Protein AF-A0A345UNA2-F1 (afdb_monomer_lite)

Radius of gyration: 25.2 Å; chains: 1; bounding box: 49×60×51 Å

Secondary structure (DSSP, 8-state):
--HHHHHTS-TTSSTTS--TT--SS----GGGHHHHHHHHHH---PPPHHHHHHHHHHTT----HHHHHHHHHHHHHHHHHHGGGGGS--TT----S-SS----PPPPS---PPPPHHHHHTT-SSEETTEE--PPP--

Organism: NCBI:txid1457365

Foldseek 3Di:
DVVVVVVVPDPDPPPPDDDPPPPDDDPDDDPCVVVVVVVVVPDPVQQDLVNLVVVCVVVVHDDDPVRSVVVSVVVSVVVVVVVVVVVDDCPPPDDDPDPDDDDDDDDDPDDDDDDDQCVVCVPQPDADPRGRDDPDDDD

InterPro domains:
  IPR003837 Glu-tRNAGln amidotransferase C subunit [MF_00122] (46-139)
  IPR003837 Glu-tRNAGln amidotransferase C subunit [PF02686] (63-134)
  IPR003837 Glu-tRNAGln amidotransferase C subunit [PTHR15004] (46-137)
  IPR003837 Glu-tRNAGln amidotransferase C subunit [TIGR00135] (47-139)
  IPR036113 Glu-tRNAGln amidotransferase superfamily, subunit C [SSF141000] (46-137)

Sequence (139 aa):
MIWDKIMRLGSEKWYLKMNPFIFVSFNLHRPFRLLFHLFNLLFSMSVTKEDVLYVAGLARLRLSNEETTQLAADMNQILSYMELLNQVDTTDVEPLEHVMGHEPELRADVALPPLPHEEALRNAPDADADHFRVPKVIE

pLDDT: mean 76.48, std 23.99, range [31.69, 97.5]

Structure (mmCIF, N/CA/C/O backbone):
data_AF-A0A345UNA2-F1
#
_entry.id   AF-A0A345UNA2-F1
#
loop_
_atom_site.group_PDB
_atom_site.id
_atom_site.type_symbol
_atom_site.label_atom_id
_atom_site.label_alt_id
_atom_site.label_comp_id
_atom_site.label_asym_id
_atom_site.label_entity_id
_atom_site.label_seq_id
_atom_site.pdbx_PDB_ins_code
_atom_site.Cartn_x
_atom_site.Cartn_y
_atom_site.Cartn_z
_atom_site.occupancy
_atom_site.B_iso_or_equiv
_atom_site.auth_seq_id
_atom_site.auth_comp_id
_atom_site.auth_asym_id
_atom_site.auth_atom_id
_atom_site.pdbx_PDB_model_num
ATOM 1 N N . MET A 1 1 ? -7.584 -46.744 -0.239 1.00 54.28 1 MET A N 1
ATOM 2 C CA . MET A 1 1 ? -6.760 -47.862 0.284 1.00 54.28 1 MET A CA 1
ATOM 3 C C . MET A 1 1 ? -5.444 -47.426 0.953 1.00 54.28 1 MET A C 1
ATOM 5 O O . MET A 1 1 ? -5.026 -48.102 1.879 1.00 54.28 1 MET A O 1
ATOM 9 N N . ILE A 1 2 ? -4.807 -46.304 0.573 1.00 42.34 2 ILE A N 1
ATOM 10 C CA . ILE A 1 2 ? -3.662 -45.723 1.326 1.00 42.34 2 ILE A CA 1
ATOM 11 C C . ILE A 1 2 ? -4.141 -44.763 2.433 1.00 42.34 2 ILE A C 1
ATOM 13 O O . ILE A 1 2 ? -3.621 -44.783 3.545 1.00 42.34 2 ILE A O 1
ATOM 17 N N . TRP A 1 3 ? -5.200 -43.998 2.155 1.00 35.09 3 TRP A N 1
ATOM 18 C CA . TRP A 1 3 ? -5.754 -42.977 3.051 1.00 35.09 3 TRP A CA 1
ATOM 19 C C . TRP A 1 3 ? -6.319 -43.513 4.377 1.00 35.09 3 TRP A C 1
ATOM 21 O O . TRP A 1 3 ? -6.034 -42.947 5.430 1.00 35.09 3 TRP A O 1
ATOM 31 N N . ASP A 1 4 ? -6.993 -44.667 4.371 1.00 45.19 4 ASP A N 1
ATOM 32 C CA . ASP A 1 4 ? -7.491 -45.302 5.607 1.00 45.19 4 ASP A CA 1
ATOM 33 C C . ASP A 1 4 ? -6.372 -45.744 6.559 1.00 45.19 4 ASP A C 1
ATOM 35 O O . ASP A 1 4 ? -6.575 -45.862 7.769 1.00 45.19 4 ASP A O 1
ATOM 39 N N . LYS A 1 5 ? -5.170 -45.987 6.024 1.00 43.69 5 LYS A N 1
ATOM 40 C CA . LYS A 1 5 ? -4.012 -46.425 6.808 1.00 43.69 5 LYS A CA 1
ATOM 41 C C . LYS A 1 5 ? -3.352 -45.256 7.546 1.00 43.69 5 LYS A C 1
ATOM 43 O O . LYS A 1 5 ? -2.788 -45.464 8.615 1.00 43.69 5 LYS A O 1
ATOM 48 N N . ILE A 1 6 ? -3.472 -44.043 6.999 1.00 50.72 6 ILE A N 1
ATOM 49 C CA . ILE A 1 6 ? -2.946 -42.798 7.577 1.00 50.72 6 ILE A CA 1
ATOM 50 C C . ILE A 1 6 ? -3.852 -42.324 8.722 1.00 50.72 6 ILE A C 1
ATOM 52 O O . ILE A 1 6 ? -3.357 -41.973 9.789 1.00 50.72 6 ILE A O 1
ATOM 56 N N . MET A 1 7 ? -5.174 -42.426 8.559 1.00 47.94 7 MET A N 1
ATOM 57 C CA . MET A 1 7 ? -6.146 -42.002 9.580 1.00 47.94 7 MET A CA 1
ATOM 58 C C . MET A 1 7 ? -6.147 -42.869 10.851 1.00 47.94 7 MET A C 1
ATOM 60 O O . MET A 1 7 ? -6.602 -42.421 11.900 1.00 47.94 7 MET A O 1
ATOM 64 N N . ARG A 1 8 ? -5.620 -44.100 10.793 1.00 45.62 8 ARG A N 1
ATOM 65 C CA . ARG A 1 8 ? -5.503 -44.988 11.966 1.00 45.62 8 ARG A CA 1
ATOM 66 C C . ARG A 1 8 ? -4.291 -44.697 12.858 1.00 45.62 8 ARG A C 1
ATOM 68 O O . ARG A 1 8 ? -4.213 -45.255 13.950 1.00 45.62 8 ARG A O 1
ATOM 75 N N . LEU A 1 9 ? -3.356 -43.845 12.434 1.00 41.34 9 LEU A N 1
ATOM 76 C CA . LEU A 1 9 ? -2.142 -43.541 13.193 1.00 41.34 9 LEU A CA 1
ATOM 77 C C . LEU A 1 9 ? -2.243 -42.175 13.892 1.00 41.34 9 LEU A C 1
ATOM 79 O O . LEU A 1 9 ? -1.678 -41.185 13.446 1.00 41.34 9 LEU A O 1
ATOM 83 N N . GLY A 1 10 ? -2.916 -42.169 15.047 1.00 38.75 10 GLY A N 1
ATOM 84 C CA . GLY A 1 10 ? -2.580 -41.296 16.181 1.00 38.75 10 GLY A CA 1
ATOM 85 C C . GLY A 1 10 ? -3.078 -39.848 16.127 1.00 38.75 10 GLY A C 1
ATOM 86 O O . GLY A 1 10 ? -2.304 -38.921 15.896 1.00 38.75 10 GLY A O 1
ATOM 87 N N . SER A 1 11 ? -4.346 -39.645 16.485 1.00 42.62 11 SER A N 1
ATOM 88 C CA . SER A 1 11 ? -5.038 -38.353 16.579 1.00 42.62 11 SER A CA 1
ATOM 89 C C . SER A 1 11 ? -4.733 -37.516 17.832 1.00 42.62 11 SER A C 1
ATOM 91 O O . SER A 1 11 ? -5.483 -36.597 18.120 1.00 42.62 11 SER A O 1
ATOM 93 N N . GLU A 1 12 ? -3.692 -37.791 18.621 1.00 40.47 12 GLU A N 1
ATOM 94 C CA . GLU A 1 12 ? -3.621 -37.196 19.975 1.00 40.47 12 GLU A CA 1
ATOM 95 C C . GLU A 1 12 ? -2.463 -36.220 20.215 1.00 40.47 12 GLU A C 1
ATOM 97 O O . GLU A 1 12 ? -2.494 -35.475 21.188 1.00 40.47 12 GLU A O 1
ATOM 102 N N . LYS A 1 13 ? -1.462 -36.137 19.328 1.00 37.31 13 LYS A N 1
ATOM 103 C CA . LYS A 1 13 ? -0.274 -35.287 19.577 1.00 37.31 13 LYS A CA 1
ATOM 104 C C . LYS A 1 13 ? -0.198 -33.981 18.783 1.00 37.31 13 LYS A C 1
ATOM 106 O O . LYS A 1 13 ? 0.627 -33.136 19.117 1.00 37.31 13 LYS A O 1
ATOM 111 N N . TRP A 1 14 ? -1.048 -33.779 17.776 1.00 36.00 14 TRP A N 1
ATOM 112 C CA . TRP A 1 14 ? -0.938 -32.628 16.863 1.00 36.00 14 TRP A CA 1
ATOM 113 C C . TRP A 1 14 ? -1.829 -31.430 17.220 1.00 36.00 14 TRP A C 1
ATOM 115 O O . TRP A 1 14 ? -1.558 -30.319 16.775 1.00 36.00 14 TRP A O 1
ATOM 125 N N . TYR A 1 15 ? -2.833 -31.617 18.079 1.00 44.16 15 TYR A N 1
ATOM 126 C CA . TYR A 1 15 ? -3.838 -30.591 18.383 1.00 44.16 15 TYR A CA 1
ATOM 127 C C . TYR A 1 15 ? -3.326 -29.395 19.205 1.00 44.16 15 TYR A C 1
ATOM 129 O O 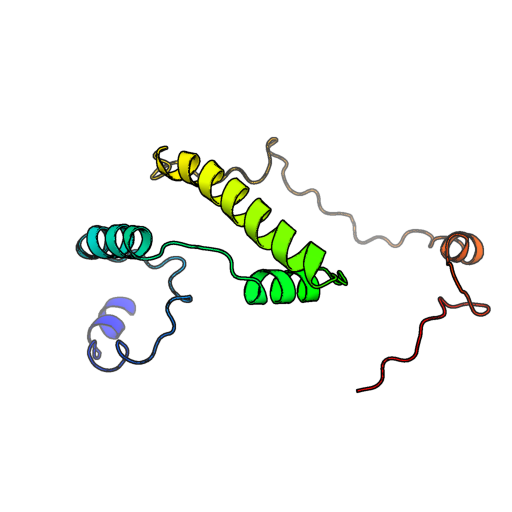. TYR A 1 15 ? -3.958 -28.347 19.199 1.00 44.16 15 TYR A O 1
ATOM 137 N N . LEU A 1 16 ? -2.184 -29.509 19.890 1.00 39.59 16 LEU A N 1
ATOM 138 C CA . LEU A 1 16 ? -1.729 -28.492 20.851 1.00 39.59 16 LEU A CA 1
ATOM 139 C C . LEU A 1 16 ? -0.675 -27.508 20.309 1.00 39.59 16 LEU A C 1
ATOM 141 O O . LEU A 1 16 ? -0.156 -26.707 21.081 1.00 39.59 16 LEU A O 1
ATOM 145 N N . LYS A 1 17 ? -0.320 -27.553 19.014 1.00 38.84 17 LYS A N 1
ATOM 146 C CA . LYS A 1 17 ? 0.818 -26.768 18.483 1.00 38.84 17 LYS A CA 1
ATOM 147 C C . LYS A 1 17 ? 0.571 -25.974 17.194 1.00 38.84 17 LYS A C 1
ATOM 149 O O . LYS A 1 17 ? 1.537 -25.459 16.637 1.00 38.84 17 LYS A O 1
ATOM 154 N N . MET A 1 18 ? -0.669 -25.846 16.716 1.00 34.78 18 MET A N 1
ATOM 155 C CA . MET A 1 18 ? -0.966 -25.103 15.481 1.00 34.78 18 MET A CA 1
ATOM 156 C C . MET A 1 18 ? -1.590 -23.724 15.741 1.00 34.78 18 MET A C 1
ATOM 158 O O . MET A 1 18 ? -2.551 -23.584 16.491 1.00 34.78 18 MET A O 1
ATOM 162 N N . ASN A 1 19 ? -0.996 -22.718 15.094 1.00 35.72 19 ASN A N 1
ATOM 163 C CA . ASN A 1 19 ? -1.431 -21.325 14.988 1.00 35.72 19 ASN A CA 1
ATOM 164 C C . ASN A 1 19 ? -2.768 -21.254 14.205 1.00 35.72 19 ASN A C 1
ATOM 166 O O . ASN A 1 19 ? -2.868 -21.926 13.173 1.00 35.72 19 ASN A O 1
ATOM 170 N N . PRO A 1 20 ? -3.782 -20.474 14.640 1.00 42.28 20 PRO A N 1
ATOM 171 C CA . PRO A 1 20 ? -5.131 -20.473 14.048 1.00 42.28 20 PRO A CA 1
ATOM 172 C C . PRO A 1 20 ? -5.229 -20.054 12.569 1.00 42.28 20 PRO A C 1
ATOM 174 O O . PRO A 1 20 ? -6.298 -20.176 11.982 1.00 42.28 20 PRO A O 1
ATOM 177 N N . PHE A 1 21 ? -4.141 -19.614 11.933 1.00 40.00 21 PHE A N 1
ATOM 178 C CA . PHE A 1 21 ? -4.138 -19.205 10.523 1.00 40.00 21 PHE A CA 1
ATOM 179 C C . PHE A 1 21 ? -4.020 -20.351 9.494 1.00 40.00 21 PHE A C 1
ATOM 181 O O . PHE A 1 21 ? -4.231 -20.111 8.309 1.00 40.00 21 PHE A O 1
ATOM 188 N N . ILE A 1 22 ? -3.733 -21.599 9.895 1.00 35.81 22 ILE A N 1
ATOM 189 C CA . ILE A 1 22 ? -3.625 -22.746 8.959 1.00 35.81 22 ILE A CA 1
ATOM 190 C C . ILE A 1 22 ? -4.912 -23.586 8.973 1.00 35.81 22 ILE A C 1
ATOM 192 O O . ILE A 1 22 ? -4.895 -24.785 9.236 1.00 35.81 22 ILE A O 1
ATOM 196 N N . PHE A 1 23 ? -6.051 -22.953 8.704 1.00 32.22 23 PHE A N 1
ATOM 197 C CA . PHE A 1 23 ? -7.320 -23.656 8.480 1.00 32.22 23 PHE A CA 1
ATOM 198 C C . PHE A 1 23 ? -8.057 -23.085 7.265 1.00 32.22 23 PHE A C 1
ATOM 200 O O . PHE A 1 23 ? -9.241 -22.774 7.305 1.00 32.22 23 PHE A O 1
ATOM 207 N N . VAL A 1 24 ? -7.339 -22.962 6.150 1.00 40.53 24 VAL A N 1
ATOM 208 C CA . VAL A 1 24 ? -7.968 -22.828 4.835 1.00 40.53 24 VAL A CA 1
ATOM 209 C C . VAL A 1 24 ? -8.056 -24.230 4.235 1.00 40.53 24 VAL A C 1
ATOM 211 O O . VAL A 1 24 ? -7.044 -24.882 3.990 1.00 40.53 24 VAL A O 1
ATOM 214 N N . SER A 1 25 ? -9.293 -24.693 4.060 1.00 41.06 25 SER A N 1
ATOM 215 C CA . SER A 1 25 ? -9.694 -25.914 3.350 1.00 41.06 25 SER A CA 1
ATOM 216 C C . SER A 1 25 ? -9.207 -27.250 3.919 1.00 41.06 25 SER A C 1
ATOM 218 O O . SER A 1 25 ? -8.460 -27.990 3.287 1.00 41.06 25 SER A O 1
ATOM 220 N N . PHE A 1 26 ? -9.766 -27.651 5.062 1.00 31.69 26 PHE A N 1
ATOM 221 C CA . PHE A 1 26 ? -10.033 -29.070 5.307 1.00 31.69 26 PHE A CA 1
ATOM 222 C C . PHE A 1 26 ? -11.481 -29.218 5.763 1.00 31.69 26 PHE A C 1
ATOM 224 O O . PHE A 1 26 ? -11.914 -28.555 6.702 1.00 31.69 26 PHE A O 1
ATOM 231 N N . ASN A 1 27 ? -12.231 -30.060 5.053 1.00 39.09 27 ASN A N 1
ATOM 232 C CA . ASN A 1 27 ? -13.655 -30.331 5.238 1.00 39.09 27 ASN A CA 1
ATOM 233 C C . ASN A 1 27 ? -13.882 -31.013 6.607 1.00 39.09 27 ASN A C 1
ATOM 235 O O . ASN A 1 27 ? -14.001 -32.235 6.708 1.00 39.09 27 ASN A O 1
ATOM 239 N N . LEU A 1 28 ? -13.822 -30.235 7.692 1.00 36.94 28 LEU A N 1
ATOM 240 C CA . LEU A 1 28 ? -14.016 -30.728 9.048 1.00 36.94 28 LEU A CA 1
ATOM 241 C C . LEU A 1 28 ? -15.515 -30.866 9.316 1.00 36.94 28 LEU A C 1
ATOM 243 O O . LEU A 1 28 ? -16.314 -29.970 9.056 1.00 36.94 28 LEU A O 1
ATOM 247 N N . HIS A 1 29 ? -15.877 -32.035 9.831 1.00 45.88 29 HIS A N 1
ATOM 248 C CA . HIS A 1 29 ? -17.228 -32.432 10.192 1.00 45.88 29 HIS A CA 1
ATOM 249 C C . HIS A 1 29 ? -17.971 -31.342 10.997 1.00 45.88 29 HIS A C 1
ATOM 251 O O . HIS A 1 29 ? -17.381 -30.566 11.753 1.00 45.88 29 HIS A O 1
ATOM 257 N N . ARG A 1 30 ? -19.307 -31.362 10.891 1.00 49.78 30 ARG A N 1
ATOM 258 C CA . ARG A 1 30 ? -20.270 -30.357 11.379 1.00 49.78 30 ARG A CA 1
ATOM 259 C C . ARG A 1 30 ? -20.155 -29.823 12.836 1.00 49.78 30 ARG A C 1
ATOM 261 O O . ARG A 1 30 ? -20.669 -28.721 13.028 1.00 49.78 30 ARG A O 1
ATOM 268 N N . PRO A 1 31 ? -19.546 -30.458 13.868 1.00 42.78 31 PRO A N 1
ATOM 269 C CA . PRO A 1 31 ? -19.619 -29.910 15.235 1.00 42.78 31 PRO A CA 1
ATOM 270 C C . PRO A 1 31 ? -18.810 -28.629 15.518 1.00 42.78 31 PRO A C 1
ATOM 272 O O . PRO A 1 31 ? -19.044 -28.009 16.551 1.00 42.78 31 PRO A O 1
ATOM 275 N N . PHE A 1 32 ? -17.905 -28.178 14.642 1.00 39.06 32 PHE A N 1
ATOM 276 C CA . PHE A 1 32 ? -17.060 -27.001 14.930 1.00 39.06 32 PHE A CA 1
ATOM 277 C C . PHE A 1 32 ? -17.644 -25.649 14.469 1.00 39.06 32 PHE A C 1
ATOM 279 O O . PHE A 1 32 ? -17.092 -24.599 14.793 1.00 39.06 32 PHE A O 1
ATOM 286 N N . ARG A 1 33 ? -18.796 -25.638 13.779 1.00 47.44 33 ARG A N 1
ATOM 287 C CA . ARG A 1 33 ? -19.423 -24.415 13.228 1.00 47.44 33 ARG A CA 1
ATOM 288 C C . ARG A 1 33 ? -19.911 -23.441 14.305 1.00 47.44 33 ARG A C 1
ATOM 290 O O . ARG A 1 33 ? -19.744 -22.235 14.158 1.00 47.44 33 ARG A O 1
ATOM 297 N N . LEU A 1 34 ? -20.461 -23.963 15.403 1.00 46.84 34 LEU A N 1
ATOM 298 C CA . LEU A 1 34 ? -20.858 -23.154 16.562 1.00 46.84 34 LEU A CA 1
ATOM 299 C C . LEU A 1 34 ? -19.640 -22.528 17.242 1.00 46.84 34 LEU A C 1
ATOM 301 O O . LEU A 1 34 ? -19.714 -21.377 17.651 1.00 46.84 34 LEU A O 1
ATOM 305 N N . LEU A 1 35 ? -18.512 -23.243 17.290 1.00 46.69 35 LEU A N 1
ATOM 306 C CA . LEU A 1 35 ? -17.262 -22.723 17.840 1.00 46.69 35 LEU A CA 1
ATOM 307 C C . LEU A 1 35 ? -16.661 -21.628 16.944 1.00 46.69 35 LEU A C 1
ATOM 309 O O . LEU A 1 35 ? -16.132 -20.667 17.475 1.00 46.69 35 LEU A O 1
ATOM 313 N N . PHE A 1 36 ? -16.791 -21.729 15.615 1.00 47.00 36 PHE A N 1
ATOM 314 C CA . PHE A 1 36 ? -16.327 -20.708 14.663 1.00 47.00 36 PHE A CA 1
ATOM 315 C C . PHE A 1 36 ? -17.201 -19.443 14.668 1.00 47.00 36 PHE A C 1
ATOM 317 O O . PHE A 1 36 ? -16.681 -18.332 14.663 1.00 47.00 36 PHE A O 1
ATOM 324 N N . HIS A 1 37 ? -18.530 -19.586 14.736 1.00 46.12 37 HIS A N 1
ATOM 325 C CA . HIS A 1 37 ? -19.425 -18.432 14.899 1.00 46.12 37 HIS A CA 1
ATOM 326 C C . HIS A 1 37 ? -19.279 -17.786 16.283 1.00 46.12 37 HIS A C 1
ATOM 328 O O . HIS A 1 37 ? -19.271 -16.565 16.369 1.00 46.12 37 HIS A O 1
ATOM 334 N N . LEU A 1 38 ? -19.087 -18.573 17.351 1.00 42.88 38 LEU A N 1
ATOM 335 C CA . LEU A 1 38 ? -18.738 -18.043 18.675 1.00 42.88 38 LEU A CA 1
ATOM 336 C C . LEU A 1 38 ? -17.344 -17.403 18.693 1.00 42.88 38 LEU A C 1
ATOM 338 O O . LEU A 1 38 ? -17.166 -16.401 19.369 1.00 42.88 38 LEU A O 1
ATOM 342 N N . PHE A 1 39 ? -16.376 -17.926 17.934 1.00 46.78 39 PHE A N 1
ATOM 343 C CA . PHE A 1 39 ? -15.046 -17.330 17.778 1.00 46.78 39 PHE A CA 1
ATOM 344 C C . PHE A 1 39 ? -15.125 -15.964 17.084 1.00 46.78 39 PHE A C 1
ATOM 346 O O . PHE A 1 39 ? -14.567 -15.007 17.604 1.00 46.78 39 PHE A O 1
ATOM 353 N N . ASN A 1 40 ? -15.900 -15.836 16.000 1.00 45.47 40 ASN A N 1
ATOM 354 C CA . ASN A 1 40 ? -16.154 -14.547 15.340 1.00 45.47 40 ASN A CA 1
ATOM 355 C C . ASN A 1 40 ? -16.992 -13.578 16.193 1.00 45.47 40 ASN A C 1
ATOM 357 O O . ASN A 1 40 ? -16.756 -12.380 16.149 1.00 45.47 40 ASN A O 1
ATOM 361 N N . LEU A 1 41 ? -17.932 -14.072 17.006 1.00 44.94 41 LEU A N 1
ATOM 362 C CA . LEU A 1 41 ? -18.694 -13.242 17.953 1.00 44.94 41 LEU A CA 1
ATOM 363 C C . LEU A 1 41 ? -17.869 -12.797 19.175 1.00 44.94 41 LEU A C 1
ATOM 365 O O . LEU A 1 41 ? -18.227 -11.817 19.823 1.00 44.94 41 LEU A O 1
ATOM 369 N N . LEU A 1 42 ? -16.789 -13.510 19.511 1.00 39.31 42 LEU A N 1
ATOM 370 C CA . LEU A 1 42 ? -15.863 -13.163 20.597 1.00 39.31 42 LEU A CA 1
ATOM 371 C C . LEU A 1 42 ? -14.692 -12.290 20.124 1.00 39.31 42 LEU A C 1
ATOM 373 O O . LEU A 1 42 ? -14.103 -11.577 20.938 1.00 39.31 42 LEU A O 1
ATOM 377 N N . PHE A 1 43 ? -14.360 -12.318 18.833 1.00 47.38 43 PHE A N 1
ATOM 378 C CA . PHE A 1 43 ? -13.350 -11.453 18.234 1.00 47.38 43 PHE A CA 1
ATOM 379 C C . PHE A 1 43 ? -14.007 -10.146 17.776 1.00 47.38 43 PHE A C 1
ATOM 381 O O . PHE A 1 43 ? -14.344 -9.965 16.611 1.00 47.38 43 PHE A O 1
ATOM 388 N N . SER A 1 44 ? -14.182 -9.204 18.706 1.00 51.69 44 SER A N 1
ATOM 389 C CA . SER A 1 44 ? -14.335 -7.801 18.314 1.00 51.69 44 SER A CA 1
ATOM 390 C C . SER A 1 44 ? -13.046 -7.394 17.596 1.00 51.69 44 SER A C 1
ATOM 392 O O . SER A 1 44 ? -12.000 -7.239 18.230 1.00 51.69 44 SER A O 1
ATOM 394 N N . MET A 1 45 ? -13.092 -7.310 16.266 1.00 62.53 45 MET A N 1
ATOM 395 C CA . MET A 1 45 ? -11.963 -6.916 15.418 1.00 62.53 45 MET A CA 1
ATOM 396 C C . MET A 1 45 ? -11.788 -5.396 15.467 1.00 62.53 45 MET A C 1
ATOM 398 O O . MET A 1 45 ? -11.873 -4.716 14.446 1.00 62.53 45 MET A O 1
ATOM 402 N N . SER A 1 46 ? -11.567 -4.843 16.661 1.00 82.25 46 SER A N 1
ATOM 403 C CA . SER A 1 46 ? -11.208 -3.437 16.762 1.00 82.25 46 SER A CA 1
ATOM 404 C C . SER A 1 46 ? -9.782 -3.254 16.249 1.00 82.25 46 SER A C 1
ATOM 406 O O . SER A 1 46 ? -8.844 -3.788 16.843 1.00 82.25 46 SER A O 1
ATOM 408 N N . VAL A 1 47 ? -9.618 -2.499 15.169 1.00 91.50 47 VAL A N 1
ATOM 409 C CA . VAL A 1 47 ? -8.308 -2.148 14.612 1.00 91.50 47 VAL A CA 1
ATOM 410 C C . VAL A 1 47 ? -7.586 -1.227 15.587 1.00 91.50 47 VAL A C 1
ATOM 412 O O . VAL A 1 47 ? -8.117 -0.181 15.979 1.00 91.50 47 VAL A O 1
ATOM 415 N N . THR A 1 48 ? -6.374 -1.616 15.974 1.00 95.06 48 THR A N 1
ATOM 416 C CA . THR A 1 48 ? -5.505 -0.827 16.853 1.00 95.06 48 THR A CA 1
ATOM 417 C C . THR A 1 48 ? -4.606 0.118 16.053 1.00 95.06 48 THR A C 1
ATOM 419 O O . THR A 1 48 ? -4.499 0.029 14.828 1.00 95.06 48 THR A O 1
ATOM 422 N N . LYS A 1 49 ? -3.925 1.045 16.735 1.00 95.62 49 LYS A N 1
ATOM 423 C CA . LYS A 1 49 ? -2.948 1.927 16.073 1.00 95.62 49 LYS A CA 1
ATOM 424 C C . LYS A 1 49 ? -1.744 1.134 15.571 1.00 95.62 49 LYS A C 1
ATOM 426 O O . LYS A 1 49 ? -1.187 1.459 14.528 1.00 95.62 49 LYS A O 1
ATOM 431 N N . GLU A 1 50 ? -1.362 0.092 16.297 1.00 95.50 50 GLU A N 1
ATOM 432 C CA . GLU A 1 50 ? -0.291 -0.828 15.938 1.00 95.50 50 GLU A CA 1
ATOM 433 C C . GLU A 1 50 ? -0.619 -1.569 14.637 1.00 95.50 50 GLU A C 1
ATOM 435 O O . GLU A 1 50 ? 0.243 -1.664 13.762 1.00 95.50 50 GLU A O 1
ATOM 440 N N . ASP A 1 51 ? -1.872 -2.002 14.463 1.00 95.12 51 ASP A N 1
ATOM 441 C CA . ASP A 1 51 ? -2.342 -2.617 13.216 1.00 95.12 51 ASP A CA 1
ATOM 442 C C . ASP A 1 51 ? -2.277 -1.627 12.045 1.00 95.12 51 ASP A C 1
ATOM 444 O O . ASP A 1 51 ? -1.798 -1.970 10.962 1.00 95.12 51 ASP A O 1
ATOM 448 N N . VAL A 1 52 ? -2.689 -0.372 12.268 1.00 96.50 52 VAL A N 1
ATOM 449 C CA . VAL A 1 52 ? -2.586 0.693 11.255 1.00 96.50 52 VAL A CA 1
ATOM 450 C C . VAL A 1 52 ? -1.132 0.936 10.862 1.00 96.50 52 VAL A C 1
ATOM 452 O O . VAL A 1 52 ? -0.825 1.001 9.672 1.00 96.50 52 VAL A O 1
ATOM 455 N N . LEU A 1 53 ? -0.219 1.036 11.830 1.00 96.94 53 LEU A N 1
ATOM 456 C CA . LEU A 1 53 ? 1.207 1.230 11.561 1.00 96.94 53 LEU A CA 1
ATOM 457 C C . LEU A 1 53 ? 1.818 0.032 10.827 1.00 96.94 53 LEU A C 1
ATOM 459 O O . LEU A 1 53 ? 2.639 0.217 9.926 1.00 96.94 53 LEU A O 1
ATOM 463 N N . TYR A 1 54 ? 1.401 -1.185 11.173 1.00 96.44 54 TYR A N 1
ATOM 464 C CA . TYR A 1 54 ? 1.829 -2.397 10.485 1.00 96.44 54 TYR A CA 1
ATOM 465 C C . TYR A 1 54 ? 1.406 -2.381 9.011 1.00 96.44 54 TYR A C 1
ATOM 467 O O . TYR A 1 54 ? 2.249 -2.528 8.120 1.00 96.44 54 TYR A O 1
ATOM 475 N N . VAL A 1 55 ? 0.124 -2.122 8.739 1.00 95.88 55 VAL A N 1
ATOM 476 C CA . VAL A 1 55 ? -0.407 -2.041 7.370 1.00 95.88 55 VAL A CA 1
ATOM 477 C C . VAL A 1 55 ? 0.207 -0.866 6.604 1.00 95.88 55 VAL A C 1
ATOM 479 O O . VAL A 1 55 ? 0.570 -1.022 5.438 1.00 95.88 55 VAL A O 1
ATOM 482 N N . ALA A 1 56 ? 0.420 0.283 7.251 1.00 96.94 56 ALA A N 1
ATOM 483 C CA . ALA A 1 56 ? 1.126 1.417 6.656 1.00 96.94 56 ALA A CA 1
ATOM 484 C C . ALA A 1 56 ? 2.561 1.040 6.249 1.00 96.94 56 ALA A C 1
ATOM 486 O O . ALA A 1 56 ? 3.008 1.405 5.161 1.00 96.94 56 ALA A O 1
ATOM 487 N N . GLY A 1 57 ? 3.256 0.240 7.064 1.00 96.62 57 GLY A N 1
ATOM 488 C CA . GLY A 1 57 ? 4.570 -0.311 6.738 1.00 96.62 57 GLY A CA 1
ATOM 489 C C . GLY A 1 57 ? 4.557 -1.196 5.487 1.00 96.62 57 GLY A C 1
ATOM 490 O O . GLY A 1 57 ? 5.431 -1.048 4.626 1.00 96.62 57 GLY A O 1
ATOM 491 N N . LEU A 1 58 ? 3.542 -2.058 5.346 1.00 97.44 58 LEU A N 1
ATOM 492 C CA . LEU A 1 58 ? 3.337 -2.883 4.147 1.00 97.44 58 LEU A CA 1
ATOM 493 C C . LEU A 1 58 ? 3.054 -2.024 2.906 1.00 97.44 58 LEU A C 1
ATOM 495 O O . LEU A 1 58 ? 3.611 -2.275 1.838 1.00 97.44 58 LEU A O 1
ATOM 499 N N . ALA A 1 59 ? 2.246 -0.976 3.063 1.00 97.31 59 ALA A N 1
ATOM 500 C CA . ALA A 1 59 ? 1.876 -0.044 2.000 1.00 97.31 59 ALA A CA 1
ATOM 501 C C . ALA A 1 59 ? 2.933 1.046 1.723 1.00 97.31 59 ALA A C 1
ATOM 503 O O . ALA A 1 59 ? 2.730 1.884 0.846 1.00 97.31 59 ALA A O 1
ATOM 504 N N . ARG A 1 60 ? 4.060 1.053 2.454 1.00 95.94 60 ARG A N 1
ATOM 505 C CA . ARG A 1 60 ? 5.116 2.085 2.385 1.00 95.94 60 ARG A CA 1
ATOM 506 C C . ARG A 1 60 ? 4.610 3.512 2.653 1.00 95.94 60 ARG A C 1
ATOM 508 O O . ARG A 1 60 ? 5.174 4.478 2.140 1.00 95.94 60 ARG A O 1
ATOM 515 N N . LEU A 1 61 ? 3.593 3.651 3.498 1.00 96.94 61 LEU A N 1
ATOM 516 C CA . LEU A 1 61 ? 3.054 4.935 3.939 1.00 96.94 61 LEU A CA 1
ATOM 517 C C . LEU A 1 61 ? 3.737 5.388 5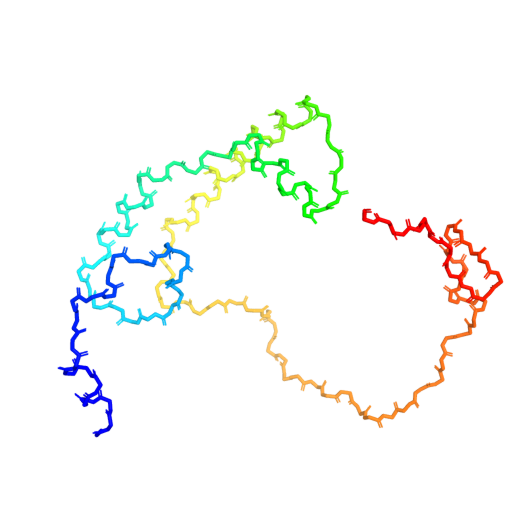.231 1.00 96.94 61 LEU A C 1
ATOM 519 O O . LEU A 1 61 ? 3.964 4.599 6.148 1.00 96.94 61 LEU A O 1
ATOM 523 N N . ARG A 1 62 ? 4.057 6.682 5.311 1.00 96.06 62 ARG A N 1
ATOM 524 C CA . ARG A 1 62 ? 4.507 7.329 6.549 1.00 96.06 62 ARG A CA 1
ATOM 525 C C . ARG A 1 62 ? 3.340 8.116 7.115 1.00 96.06 62 ARG A C 1
ATOM 527 O O . ARG A 1 62 ? 2.817 8.977 6.420 1.00 96.06 62 ARG A O 1
ATOM 534 N N . LEU A 1 63 ? 2.965 7.815 8.352 1.00 95.88 63 LEU A N 1
ATOM 535 C CA . LEU A 1 63 ? 1.854 8.458 9.042 1.00 95.88 63 LEU A CA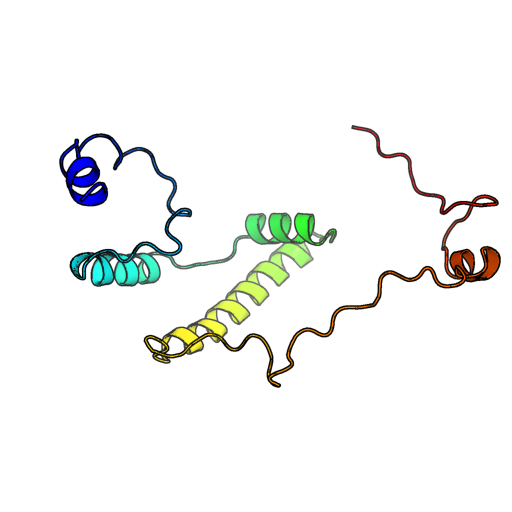 1
ATOM 536 C C . LEU A 1 63 ? 2.368 9.189 10.281 1.00 95.88 63 LEU A C 1
ATOM 538 O O . LEU A 1 63 ? 3.252 8.696 10.986 1.00 95.88 63 LEU A O 1
ATOM 542 N N . SER A 1 64 ? 1.797 10.356 10.549 1.00 97.50 64 SER A N 1
ATOM 543 C CA . SER A 1 64 ? 1.895 11.021 11.848 1.00 97.50 64 SER A CA 1
ATOM 544 C C . SER A 1 64 ? 1.068 10.284 12.911 1.00 97.50 64 SER A C 1
ATOM 546 O O . SER A 1 64 ? 0.249 9.407 12.612 1.00 97.50 64 SER A O 1
ATOM 548 N N . ASN A 1 65 ? 1.267 10.635 14.183 1.00 95.62 65 ASN A N 1
ATOM 549 C CA . ASN A 1 65 ? 0.506 10.040 15.286 1.00 95.62 65 ASN A CA 1
ATOM 550 C C . ASN A 1 65 ? -0.980 10.422 15.214 1.00 95.62 65 ASN A C 1
ATOM 552 O O . ASN A 1 65 ? -1.857 9.613 15.538 1.00 95.62 65 ASN A O 1
ATOM 556 N N . GLU A 1 66 ? -1.258 11.649 14.781 1.00 97.06 66 GLU A N 1
ATOM 557 C CA . GLU A 1 66 ? -2.595 12.186 14.565 1.00 97.06 66 GLU A CA 1
ATOM 558 C C . GLU A 1 66 ? -3.302 11.418 13.442 1.00 97.06 66 GLU A C 1
ATOM 560 O O . GLU A 1 66 ? -4.386 10.879 13.669 1.00 97.06 66 GLU A O 1
ATOM 565 N N . GLU A 1 67 ? -2.654 11.267 12.280 1.00 97.25 67 GLU A N 1
ATOM 566 C CA . GLU A 1 67 ? -3.184 10.488 11.150 1.00 97.25 67 GLU A CA 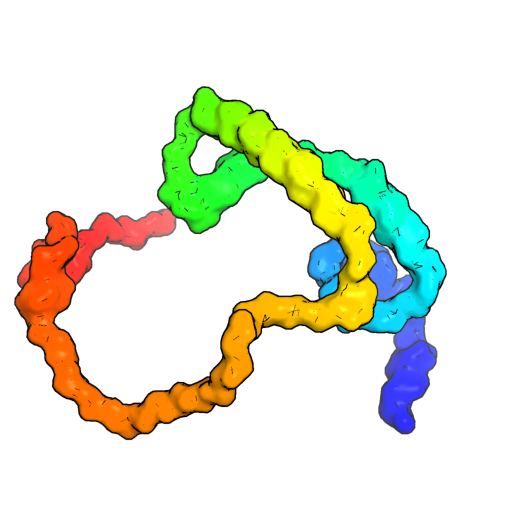1
ATOM 567 C C . GLU A 1 67 ? -3.401 9.022 11.523 1.00 97.25 67 GLU A C 1
ATOM 569 O O . GLU A 1 67 ? -4.441 8.461 11.201 1.00 97.25 67 GLU A O 1
ATOM 574 N N . THR A 1 68 ? -2.470 8.411 12.260 1.00 97.31 68 THR A N 1
ATOM 575 C CA . THR A 1 68 ? -2.615 7.024 12.736 1.00 97.31 68 THR A CA 1
ATOM 576 C C . THR A 1 68 ? -3.843 6.873 13.634 1.00 97.31 68 THR A C 1
ATOM 578 O O . THR A 1 68 ? -4.582 5.895 13.537 1.00 97.31 68 THR A O 1
ATOM 581 N N . THR A 1 69 ? -4.079 7.849 14.514 1.00 96.44 69 THR A N 1
ATOM 582 C CA . THR A 1 69 ? -5.229 7.835 15.427 1.00 96.44 69 THR A CA 1
ATOM 583 C C . THR A 1 69 ? -6.540 7.989 14.669 1.00 96.44 69 THR A C 1
ATOM 585 O O . THR A 1 69 ? -7.485 7.249 14.941 1.00 96.44 69 THR A O 1
ATOM 588 N N . GLN A 1 70 ? -6.587 8.922 13.717 1.00 97.06 70 GLN A N 1
ATOM 589 C CA . GLN A 1 70 ? -7.769 9.145 12.896 1.00 97.06 70 GLN A CA 1
ATOM 590 C C . GLN A 1 70 ? -8.065 7.926 12.019 1.00 97.06 70 GLN A C 1
ATOM 592 O O . GLN A 1 70 ? -9.184 7.425 12.016 1.00 97.06 70 GLN A O 1
ATOM 597 N N . LEU A 1 71 ? -7.042 7.388 11.356 1.00 96.31 71 LEU A N 1
ATOM 598 C CA . LEU A 1 71 ? -7.191 6.254 10.455 1.00 96.31 71 LEU A CA 1
ATOM 599 C C . LEU A 1 71 ? -7.624 4.988 11.199 1.00 96.31 71 LEU A C 1
ATOM 601 O O . LEU A 1 71 ? -8.437 4.233 10.679 1.00 96.31 71 LEU A O 1
ATOM 605 N N . ALA A 1 72 ? -7.166 4.780 12.438 1.00 96.19 72 ALA A N 1
ATOM 606 C CA . ALA A 1 72 ? -7.680 3.698 13.274 1.00 96.19 72 ALA A CA 1
ATOM 607 C C . ALA A 1 72 ? -9.193 3.842 13.515 1.00 96.19 72 ALA A C 1
ATOM 609 O O . ALA A 1 72 ? -9.929 2.863 13.396 1.00 96.19 72 ALA A O 1
ATOM 610 N N . ALA A 1 73 ? -9.682 5.049 13.819 1.00 95.75 73 ALA A N 1
ATOM 611 C CA . ALA A 1 73 ? -11.113 5.288 14.002 1.00 95.75 73 ALA A CA 1
ATOM 612 C C . ALA A 1 73 ? -11.901 5.057 12.700 1.00 95.75 73 ALA A C 1
ATOM 614 O O . ALA A 1 73 ? -12.900 4.336 12.711 1.00 95.75 73 ALA A O 1
ATOM 615 N N . ASP A 1 74 ? -11.413 5.595 11.583 1.00 96.25 74 ASP A N 1
ATOM 616 C CA . ASP A 1 74 ? -12.058 5.469 10.274 1.00 96.25 74 ASP A CA 1
ATOM 617 C C . ASP A 1 74 ? -12.103 4.002 9.809 1.00 96.25 74 ASP A C 1
ATOM 619 O O . ASP A 1 74 ? -13.140 3.519 9.352 1.00 96.25 74 ASP A O 1
ATOM 623 N N . MET A 1 75 ? -11.013 3.245 9.990 1.00 94.81 75 MET A N 1
ATOM 624 C CA . MET A 1 75 ? -10.973 1.817 9.657 1.00 94.81 75 MET A CA 1
ATOM 625 C C . MET A 1 75 ? -11.955 1.004 10.498 1.00 94.81 75 MET A C 1
ATOM 627 O O . MET A 1 75 ? -12.642 0.140 9.955 1.00 94.81 75 MET A O 1
ATOM 631 N N . ASN A 1 76 ? -12.074 1.300 11.795 1.00 95.12 76 ASN A N 1
ATOM 632 C CA . ASN A 1 76 ? -13.073 0.654 12.646 1.00 95.12 76 ASN A CA 1
ATOM 633 C C . ASN A 1 76 ? -14.502 0.928 12.151 1.00 95.12 76 ASN A C 1
ATOM 635 O O . ASN A 1 76 ? -15.323 0.011 12.135 1.00 95.12 76 ASN A O 1
ATOM 639 N N . GLN A 1 77 ? -14.801 2.149 11.694 1.00 95.12 77 GLN A N 1
ATOM 640 C CA . GLN A 1 77 ? -16.106 2.477 11.109 1.00 95.12 77 GLN A CA 1
ATOM 641 C C . GLN A 1 77 ? -16.367 1.713 9.803 1.00 95.12 77 GLN A C 1
ATOM 643 O O . GLN A 1 77 ? -17.450 1.153 9.629 1.00 95.12 77 GLN A O 1
ATOM 648 N N . ILE A 1 78 ? -15.380 1.655 8.903 1.00 94.69 78 ILE A N 1
ATOM 649 C CA . ILE A 1 78 ? -15.494 0.941 7.622 1.00 94.69 78 ILE A CA 1
ATOM 650 C C . ILE A 1 78 ? -15.703 -0.557 7.856 1.00 94.69 78 ILE A C 1
ATOM 652 O O . ILE A 1 78 ? -16.609 -1.142 7.266 1.00 94.69 78 ILE A O 1
ATOM 656 N N . LEU A 1 79 ? -14.913 -1.176 8.735 1.00 92.31 79 LEU A N 1
ATOM 657 C CA . LEU A 1 79 ? -15.040 -2.603 9.034 1.00 92.31 79 LEU A CA 1
ATOM 658 C C . LEU A 1 79 ? -16.374 -2.921 9.709 1.00 92.31 79 LEU A C 1
ATOM 660 O O . LEU A 1 79 ? -17.034 -3.867 9.293 1.00 92.31 79 LEU A O 1
ATOM 664 N N . SER A 1 80 ? -16.826 -2.075 10.642 1.00 91.25 80 SER A N 1
ATOM 665 C CA . SER A 1 80 ? -18.163 -2.202 11.245 1.00 91.25 80 SER A CA 1
ATOM 666 C C . SER A 1 80 ? -19.270 -2.143 10.186 1.00 91.25 80 SER A C 1
ATOM 668 O O . SER A 1 80 ? -20.260 -2.861 10.270 1.00 91.25 80 SER A O 1
ATOM 670 N N . TYR A 1 81 ? -19.116 -1.309 9.154 1.00 93.50 81 TYR A N 1
ATOM 671 C CA . TYR A 1 81 ? -20.064 -1.273 8.040 1.00 93.50 81 TYR A CA 1
ATOM 672 C C . TYR A 1 81 ? -19.988 -2.537 7.166 1.00 93.50 81 TYR A C 1
ATOM 674 O O . TYR A 1 81 ? -21.018 -3.056 6.736 1.00 93.50 81 TYR A O 1
ATOM 682 N N . MET A 1 82 ? -18.787 -3.074 6.936 1.00 91.56 82 MET A N 1
ATOM 683 C CA . MET A 1 82 ? -18.589 -4.315 6.179 1.00 91.56 82 MET A CA 1
ATOM 684 C C . MET A 1 82 ? -19.157 -5.552 6.886 1.00 91.56 82 MET A C 1
ATOM 686 O O . MET A 1 82 ? -19.505 -6.515 6.204 1.00 91.56 82 MET A O 1
ATOM 690 N N . GLU A 1 83 ? -19.336 -5.529 8.212 1.00 88.88 83 GLU A N 1
ATOM 691 C CA . GLU A 1 83 ? -19.995 -6.617 8.955 1.00 88.88 83 GLU A CA 1
ATOM 692 C C . GLU A 1 83 ? -21.413 -6.918 8.448 1.00 88.88 83 GLU A C 1
ATOM 694 O O . GLU A 1 83 ? -21.890 -8.045 8.596 1.00 88.88 83 GLU A O 1
ATOM 699 N N . LEU A 1 84 ? -22.075 -5.958 7.788 1.00 91.12 84 LEU A N 1
ATOM 700 C CA . LEU A 1 84 ? -23.364 -6.179 7.128 1.00 91.12 84 LEU A CA 1
ATOM 701 C C . LEU A 1 84 ? -23.307 -7.311 6.088 1.00 91.12 84 LEU A C 1
ATOM 703 O O . LEU A 1 84 ? -24.298 -8.017 5.904 1.00 91.12 84 LEU A O 1
ATOM 707 N N . LEU A 1 85 ? -22.153 -7.531 5.449 1.00 90.69 85 LEU A N 1
ATOM 708 C CA . LEU A 1 85 ? -21.969 -8.600 4.464 1.00 90.69 85 LEU A CA 1
ATOM 709 C C . LEU A 1 85 ? -22.065 -9.998 5.092 1.00 90.69 85 LEU A C 1
ATOM 711 O O . LEU A 1 85 ? -22.488 -10.931 4.415 1.00 90.69 85 LEU A O 1
ATOM 715 N N . ASN A 1 86 ? -21.773 -10.143 6.391 1.00 89.38 86 ASN A N 1
ATOM 716 C CA . ASN A 1 86 ? -21.884 -11.424 7.103 1.00 89.38 86 ASN A CA 1
ATOM 717 C C . ASN A 1 86 ? -23.340 -11.895 7.278 1.00 89.38 86 ASN A C 1
ATOM 719 O O . ASN A 1 86 ? -23.571 -13.034 7.679 1.00 89.38 86 ASN A O 1
ATOM 723 N N . GLN A 1 87 ? -24.326 -11.033 7.009 1.00 91.88 87 GLN A N 1
ATOM 724 C CA . GLN A 1 87 ? -25.751 -11.380 7.076 1.00 91.88 87 GLN A CA 1
ATOM 725 C C . GLN A 1 87 ? -26.232 -12.130 5.825 1.00 91.88 87 GLN A C 1
ATOM 727 O O . GLN A 1 87 ? -27.339 -12.669 5.821 1.00 91.88 87 GLN A O 1
ATOM 732 N N . VAL A 1 88 ? -25.422 -12.154 4.763 1.00 92.94 88 VAL A N 1
ATOM 733 C CA . VAL A 1 88 ? -25.744 -12.811 3.495 1.00 92.94 88 VAL A CA 1
ATOM 734 C C . VAL A 1 88 ? -25.151 -14.221 3.487 1.00 92.94 88 VAL A C 1
ATOM 736 O O . VAL A 1 88 ? -23.960 -14.398 3.727 1.00 92.94 88 VAL A O 1
ATOM 739 N N . ASP A 1 89 ? -25.976 -15.233 3.204 1.00 92.94 89 ASP A N 1
ATOM 740 C CA . ASP A 1 89 ? -25.520 -16.624 3.090 1.00 92.94 89 ASP A CA 1
ATOM 741 C C . ASP A 1 89 ? -24.856 -16.872 1.730 1.00 92.94 89 ASP A C 1
ATOM 743 O O . ASP A 1 89 ? -25.490 -16.748 0.681 1.00 92.94 89 ASP A O 1
ATOM 747 N N . THR A 1 90 ? -23.575 -17.237 1.758 1.00 93.69 90 THR A N 1
ATOM 748 C CA . THR A 1 90 ? -22.757 -17.560 0.581 1.00 93.69 90 THR A CA 1
ATOM 749 C C . THR A 1 90 ? -22.290 -19.020 0.567 1.00 93.69 90 THR A C 1
ATOM 751 O O . THR A 1 90 ? -21.387 -19.357 -0.192 1.00 93.69 90 THR A O 1
ATOM 754 N N . THR A 1 91 ? -22.897 -19.907 1.375 1.00 94.31 91 THR A N 1
ATOM 755 C CA . THR A 1 91 ? -22.442 -21.305 1.563 1.00 94.31 91 THR A CA 1
ATOM 756 C C . THR A 1 91 ? -22.270 -22.079 0.249 1.00 94.31 91 THR A C 1
ATOM 758 O O . THR A 1 91 ? -21.316 -22.841 0.124 1.00 94.31 91 THR A O 1
ATOM 761 N N . ASP A 1 92 ? -23.161 -21.862 -0.721 1.00 94.31 92 ASP A N 1
ATOM 762 C CA . ASP A 1 92 ? -23.167 -22.559 -2.015 1.00 94.31 92 ASP A CA 1
ATOM 763 C C . ASP A 1 92 ? -22.879 -21.606 -3.195 1.00 94.31 92 ASP A C 1
ATOM 765 O O . ASP A 1 92 ? -23.272 -21.868 -4.334 1.00 94.31 92 ASP A O 1
ATOM 769 N N . VAL A 1 93 ? -22.233 -20.466 -2.922 1.00 93.62 93 VAL A N 1
ATOM 770 C CA . VAL A 1 93 ? -21.877 -19.462 -3.932 1.00 93.62 93 VAL A CA 1
ATOM 771 C C . VAL A 1 93 ? -20.369 -19.477 -4.145 1.00 93.62 93 VAL A C 1
ATOM 773 O O . VAL A 1 93 ? -19.601 -19.111 -3.258 1.00 93.62 93 VAL A O 1
ATOM 776 N N . GLU A 1 94 ? -19.947 -19.865 -5.347 1.00 91.88 94 GLU A N 1
ATOM 777 C CA . GLU A 1 94 ? -18.543 -19.777 -5.750 1.00 91.88 94 GLU A CA 1
ATOM 778 C C . GLU A 1 94 ? -18.095 -18.303 -5.834 1.00 91.88 94 GLU A C 1
ATOM 780 O O . GLU A 1 94 ? -18.843 -17.462 -6.352 1.00 91.88 94 GLU A O 1
ATOM 785 N N . PRO A 1 95 ? -16.887 -17.955 -5.352 1.00 92.69 95 PRO A N 1
ATOM 786 C CA . PRO A 1 95 ? -16.341 -16.610 -5.494 1.00 92.69 95 PRO A CA 1
ATOM 787 C C . PRO A 1 95 ? -16.242 -16.175 -6.960 1.00 92.69 95 PRO A C 1
ATOM 789 O O . PRO A 1 95 ? -15.773 -16.917 -7.821 1.00 92.69 95 PRO A O 1
ATOM 792 N N . LEU A 1 96 ? -16.638 -14.935 -7.242 1.00 91.44 96 LEU A N 1
ATOM 793 C CA . LEU A 1 96 ? -16.488 -14.355 -8.573 1.00 91.44 96 LEU A CA 1
ATOM 794 C C . LEU A 1 96 ? -15.074 -13.786 -8.747 1.00 91.44 96 LEU A C 1
ATOM 796 O O . LEU A 1 96 ? -14.744 -12.762 -8.154 1.00 91.44 96 LEU A O 1
ATOM 800 N N . GLU A 1 97 ? -14.261 -14.420 -9.590 1.00 89.50 97 GLU A N 1
ATOM 801 C CA . GLU A 1 97 ? -12.906 -13.942 -9.909 1.00 89.50 97 GLU A CA 1
ATOM 802 C C . GLU A 1 97 ? -12.904 -12.897 -11.032 1.00 89.50 97 GLU A C 1
ATOM 804 O O . GLU A 1 97 ? -12.305 -11.830 -10.914 1.00 89.50 97 GLU A O 1
ATOM 809 N N . HIS A 1 98 ? -13.607 -13.196 -12.126 1.00 89.75 98 HIS A N 1
ATOM 810 C CA . HIS A 1 98 ? -13.716 -12.344 -13.304 1.00 89.75 98 HIS A CA 1
ATOM 811 C C . HIS A 1 98 ? -15.182 -12.265 -13.723 1.00 89.75 98 HIS A C 1
ATOM 813 O O . HIS A 1 98 ? -15.868 -13.280 -13.798 1.00 89.75 98 HIS A O 1
ATOM 819 N N . VAL A 1 99 ? -15.666 -11.059 -14.028 1.00 91.12 99 VAL A N 1
ATOM 820 C CA . VAL A 1 99 ? -17.064 -10.846 -14.453 1.00 91.12 99 VAL A CA 1
ATOM 821 C C . VAL A 1 99 ? -17.354 -11.529 -15.795 1.00 91.12 99 VAL A C 1
ATOM 823 O O . VAL A 1 99 ? -18.465 -11.995 -16.031 1.00 91.12 99 VAL A O 1
ATOM 826 N N . MET A 1 100 ? -16.349 -11.594 -16.670 1.00 89.31 100 MET A N 1
ATOM 827 C CA . MET A 1 100 ? -16.430 -12.230 -17.981 1.00 89.31 100 MET A CA 1
ATOM 828 C C . MET A 1 100 ? -15.631 -13.531 -17.961 1.00 89.31 100 MET A C 1
ATOM 830 O O . MET A 1 100 ? -14.481 -13.544 -17.524 1.00 89.31 100 MET A O 1
ATOM 834 N N . GLY A 1 101 ? -16.220 -14.609 -18.477 1.00 81.94 101 GLY A N 1
ATOM 835 C CA . GLY A 1 101 ? -15.510 -15.864 -18.700 1.00 81.94 101 GLY A CA 1
ATOM 836 C C . GLY A 1 101 ? -14.577 -15.728 -19.896 1.00 81.94 101 GLY A C 1
ATOM 837 O O . GLY A 1 101 ? -15.018 -15.870 -21.033 1.00 81.94 101 GLY A O 1
ATOM 838 N N . HIS A 1 102 ? -13.307 -15.432 -19.642 1.00 80.06 102 HIS A N 1
ATOM 839 C CA . HIS A 1 102 ? -12.260 -15.526 -20.652 1.00 80.06 102 HIS A CA 1
ATOM 840 C C . HIS A 1 102 ? -11.406 -16.757 -20.382 1.00 80.06 102 HIS A C 1
ATOM 842 O O . HIS A 1 102 ? -10.924 -16.963 -19.269 1.00 80.06 102 HIS A O 1
ATOM 848 N N . GLU A 1 103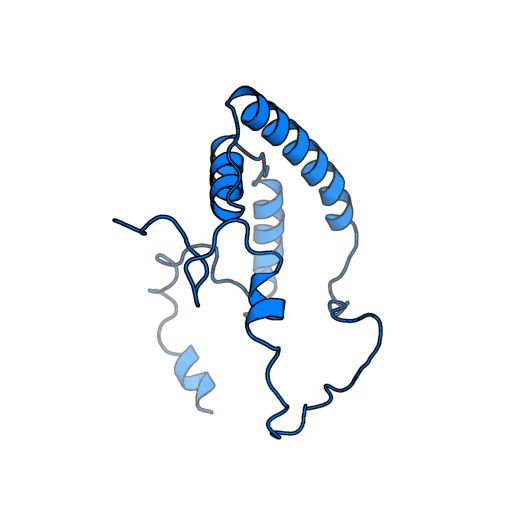 ? -11.200 -17.564 -21.418 1.00 84.88 103 GLU A N 1
ATOM 849 C CA . GLU A 1 103 ? -10.117 -18.537 -21.400 1.00 84.88 103 GLU A CA 1
ATOM 850 C C . GLU A 1 103 ? -8.785 -17.770 -21.459 1.00 84.88 103 GLU A C 1
ATOM 852 O O . GLU A 1 103 ? -8.667 -16.827 -22.247 1.00 84.88 103 GLU A O 1
ATOM 857 N N . PRO A 1 104 ? -7.785 -18.116 -20.627 1.00 83.75 104 PRO A N 1
ATOM 858 C CA . PRO A 1 104 ? -6.491 -17.454 -20.674 1.00 83.75 104 PRO A CA 1
ATOM 859 C C . PRO A 1 104 ? -5.841 -17.634 -22.050 1.00 83.75 104 PRO A C 1
ATOM 861 O O . PRO A 1 104 ? -5.441 -18.737 -22.424 1.00 83.75 104 PRO A O 1
ATOM 864 N N . GLU A 1 105 ? -5.700 -16.546 -22.800 1.00 9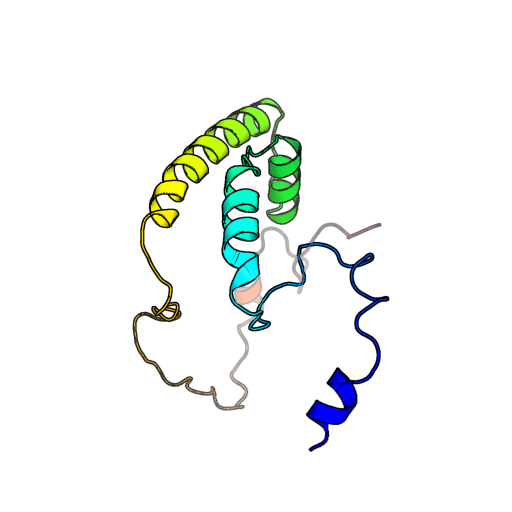0.38 105 GLU A N 1
ATOM 865 C CA . GLU A 1 105 ? -4.945 -16.553 -24.048 1.00 90.38 105 GLU A CA 1
ATOM 866 C C . GLU A 1 105 ? -3.450 -16.452 -23.742 1.00 90.38 105 GLU A C 1
ATOM 868 O O . GLU A 1 105 ? -2.968 -15.495 -23.129 1.00 90.38 105 GLU A O 1
ATOM 873 N N . LEU A 1 106 ? -2.692 -17.463 -24.163 1.00 93.19 106 LEU A N 1
ATOM 874 C CA . LEU A 1 106 ? -1.247 -17.465 -23.984 1.00 93.19 106 LEU A CA 1
ATOM 875 C C . LEU A 1 106 ? -0.586 -16.568 -25.032 1.00 93.19 106 LEU A C 1
ATOM 877 O O . LEU A 1 106 ? -0.769 -16.741 -26.237 1.00 93.19 106 LEU A O 1
ATOM 881 N N . ARG A 1 107 ? 0.264 -15.647 -24.571 1.00 95.62 107 ARG A N 1
ATOM 882 C CA . ARG A 1 107 ? 1.171 -14.902 -25.448 1.00 95.62 107 ARG A CA 1
ATOM 883 C C . ARG A 1 107 ? 2.170 -15.872 -26.089 1.00 95.62 107 ARG A C 1
ATOM 885 O O . ARG A 1 107 ? 2.817 -16.642 -25.382 1.00 95.62 107 ARG A O 1
ATOM 892 N N . ALA A 1 108 ? 2.352 -15.785 -27.408 1.00 95.44 108 ALA A N 1
ATOM 893 C CA . ALA A 1 108 ? 3.390 -16.536 -28.112 1.00 95.44 108 ALA A CA 1
ATOM 894 C C . ALA A 1 108 ? 4.795 -16.173 -27.598 1.00 95.44 108 ALA A C 1
ATOM 896 O O . ALA A 1 108 ? 5.084 -15.002 -27.336 1.00 95.44 108 ALA A O 1
ATOM 897 N N . ASP A 1 109 ? 5.685 -17.161 -27.503 1.00 96.94 109 ASP A N 1
ATOM 898 C CA . ASP A 1 109 ? 7.077 -16.959 -27.087 1.00 96.94 109 ASP A CA 1
ATOM 899 C C . ASP A 1 109 ? 7.938 -16.409 -28.234 1.00 96.94 109 ASP A C 1
ATOM 901 O O . ASP A 1 109 ? 8.793 -17.079 -28.808 1.00 96.94 109 ASP A O 1
ATOM 905 N N . VAL A 1 110 ? 7.639 -15.174 -28.629 1.00 97.19 110 VAL A N 1
ATOM 906 C CA . VAL A 1 110 ? 8.361 -14.439 -29.668 1.00 97.19 110 VAL A CA 1
ATOM 907 C C . VAL A 1 110 ? 8.870 -13.140 -29.061 1.00 97.19 110 VAL A C 1
ATOM 909 O O . VAL A 1 110 ? 8.111 -12.399 -28.430 1.00 97.19 110 VAL A O 1
ATOM 912 N N . ALA A 1 111 ? 10.164 -12.872 -29.235 1.00 96.56 111 ALA A N 1
ATOM 913 C CA . ALA A 1 111 ? 10.773 -11.624 -28.801 1.00 96.56 111 ALA A CA 1
ATOM 914 C C . ALA A 1 111 ? 10.262 -10.455 -29.656 1.00 96.56 111 ALA A C 1
ATOM 916 O O . ALA A 1 111 ? 10.218 -10.540 -30.884 1.00 96.56 111 ALA A O 1
ATOM 917 N N . LEU A 1 112 ? 9.896 -9.356 -28.999 1.00 96.19 112 LEU A N 1
ATOM 918 C CA . LEU A 1 112 ? 9.520 -8.098 -29.641 1.00 96.19 112 LEU A CA 1
ATOM 919 C C . LEU A 1 112 ? 10.659 -7.076 -29.493 1.00 96.19 112 LEU A C 1
ATOM 921 O O . LEU A 1 112 ? 11.486 -7.225 -28.588 1.00 96.19 112 LEU A O 1
ATOM 925 N N . PRO A 1 113 ? 10.718 -6.040 -30.351 1.00 96.50 113 PRO A N 1
ATOM 926 C CA . PRO A 1 113 ? 11.672 -4.951 -30.179 1.00 96.50 113 PRO A CA 1
ATOM 927 C C . PRO A 1 113 ? 11.541 -4.320 -28.780 1.00 96.50 113 PRO A C 1
ATOM 929 O O . PRO A 1 113 ? 10.416 -4.060 -28.346 1.00 96.50 113 PRO A O 1
ATOM 932 N N . PRO A 1 114 ? 12.654 -4.079 -28.062 1.00 95.25 114 PRO A N 1
ATOM 933 C CA . PRO A 1 114 ? 12.606 -3.437 -26.756 1.00 95.25 114 PRO A CA 1
ATOM 934 C C . PRO A 1 114 ? 12.223 -1.958 -26.883 1.00 95.25 114 PRO A C 1
ATOM 936 O O . PRO A 1 114 ? 12.419 -1.335 -27.929 1.00 95.25 114 PRO A O 1
ATOM 939 N N . LEU A 1 115 ? 11.716 -1.383 -25.791 1.00 94.75 115 LEU A N 1
ATOM 940 C CA . LEU A 1 115 ? 11.492 0.058 -25.687 1.00 94.75 115 LEU A CA 1
ATOM 941 C C . LEU A 1 115 ? 12.837 0.806 -25.824 1.00 94.75 115 LEU A C 1
ATOM 943 O O . LEU A 1 115 ? 13.814 0.370 -25.204 1.00 94.75 115 LEU A O 1
ATOM 947 N N . PRO A 1 116 ? 12.921 1.913 -26.592 1.00 94.69 116 PRO A N 1
ATOM 948 C CA . PRO A 1 116 ? 14.138 2.710 -26.673 1.00 94.69 116 PRO A CA 1
ATOM 949 C C . PRO A 1 116 ? 14.568 3.203 -25.295 1.00 94.69 116 PRO A C 1
ATOM 951 O O . PRO A 1 116 ? 13.747 3.601 -24.471 1.00 94.69 116 PRO A O 1
ATOM 954 N N . HIS A 1 117 ? 15.874 3.197 -25.060 1.00 91.62 117 HIS A N 1
ATOM 955 C CA . HIS A 1 117 ? 16.450 3.500 -23.754 1.00 91.62 117 HIS A CA 1
ATOM 956 C C . HIS A 1 117 ? 16.082 4.903 -23.235 1.00 91.62 117 HIS A C 1
ATOM 958 O O . HIS A 1 117 ? 15.579 5.037 -22.121 1.00 91.62 117 HIS A O 1
ATOM 964 N N . GLU A 1 118 ? 16.214 5.925 -24.084 1.00 91.75 118 GLU A N 1
ATOM 965 C CA . GLU A 1 118 ? 15.820 7.306 -23.772 1.00 91.75 118 GLU A CA 1
ATOM 966 C C . GLU A 1 118 ? 14.331 7.413 -23.402 1.00 91.75 118 GLU A C 1
ATOM 968 O O . GLU A 1 118 ? 13.953 8.125 -22.472 1.00 91.75 118 GLU A O 1
ATOM 973 N N . GLU A 1 119 ? 13.472 6.655 -24.088 1.00 94.44 119 GLU A N 1
ATOM 974 C CA . GLU A 1 119 ? 12.042 6.629 -23.796 1.00 94.44 119 GLU A CA 1
ATOM 975 C C . GLU A 1 119 ? 11.734 5.920 -22.471 1.00 94.44 119 GLU A C 1
ATOM 977 O O . GLU A 1 119 ? 10.879 6.385 -21.714 1.00 94.44 119 GLU A O 1
ATOM 982 N N . ALA A 1 120 ? 12.455 4.841 -22.160 1.00 93.69 120 ALA A N 1
ATOM 983 C CA . ALA A 1 120 ? 12.316 4.127 -20.896 1.00 93.69 120 ALA A CA 1
ATOM 984 C C . ALA A 1 120 ? 12.679 5.007 -19.684 1.00 93.69 120 ALA A C 1
ATOM 986 O O . ALA A 1 120 ? 12.036 4.904 -18.637 1.00 93.69 120 ALA A O 1
ATOM 987 N N . LEU A 1 121 ? 13.671 5.895 -19.827 1.00 94.00 121 LEU A N 1
ATOM 988 C CA . LEU A 1 121 ? 14.132 6.792 -18.759 1.00 94.00 121 LEU A CA 1
ATOM 989 C C . LEU A 1 121 ? 13.415 8.147 -18.717 1.00 94.00 121 LEU A C 1
ATOM 991 O O . LEU A 1 121 ? 13.577 8.880 -17.744 1.00 94.00 121 LEU A O 1
ATOM 995 N N . ARG A 1 122 ? 12.588 8.480 -19.714 1.00 94.44 122 ARG A N 1
ATOM 996 C CA . ARG A 1 122 ? 11.951 9.803 -19.860 1.00 94.44 122 ARG A CA 1
ATOM 997 C C . ARG A 1 122 ? 11.203 10.293 -18.613 1.00 94.44 122 ARG A C 1
ATOM 999 O O . ARG A 1 122 ? 11.148 11.494 -18.375 1.00 94.44 122 ARG A O 1
ATOM 1006 N N . ASN A 1 123 ? 10.625 9.377 -17.833 1.00 94.94 123 ASN A N 1
ATOM 1007 C CA . ASN A 1 123 ? 9.859 9.691 -16.619 1.00 94.94 123 ASN A CA 1
ATOM 1008 C C . ASN A 1 123 ? 10.621 9.392 -15.315 1.00 94.94 123 ASN A C 1
ATOM 1010 O O . ASN A 1 123 ? 10.028 9.460 -14.238 1.00 94.94 123 ASN A O 1
ATOM 1014 N N . ALA A 1 124 ? 11.900 9.016 -15.387 1.00 94.00 124 ALA A N 1
ATOM 1015 C CA . ALA A 1 124 ? 12.709 8.747 -14.207 1.00 94.00 124 ALA A CA 1
ATOM 1016 C C . ALA A 1 124 ? 12.910 10.048 -13.403 1.00 94.00 124 ALA A C 1
ATOM 1018 O O . ALA A 1 124 ? 13.434 11.014 -13.957 1.00 94.00 124 ALA A O 1
ATOM 1019 N N . PRO A 1 125 ? 12.545 10.097 -12.107 1.00 93.00 125 PRO A N 1
ATOM 1020 C CA . PRO A 1 125 ? 12.806 11.276 -11.277 1.00 93.00 125 PRO A CA 1
ATOM 1021 C C . PRO A 1 125 ? 14.303 11.575 -11.114 1.00 93.00 125 PRO A C 1
ATOM 1023 O O . PRO A 1 125 ? 14.692 12.733 -10.994 1.00 93.00 125 PRO A O 1
ATOM 1026 N N . ASP A 1 126 ? 15.129 10.528 -11.104 1.00 92.19 126 ASP A N 1
ATOM 1027 C CA . ASP A 1 126 ? 16.588 10.599 -11.093 1.00 92.19 126 ASP A CA 1
ATOM 1028 C C . ASP A 1 126 ? 17.143 9.432 -11.924 1.00 92.19 126 ASP A C 1
ATOM 1030 O O . ASP A 1 126 ? 16.743 8.272 -11.760 1.00 92.19 126 ASP A O 1
ATOM 1034 N N . ALA A 1 127 ? 18.052 9.750 -12.837 1.00 88.94 127 ALA A N 1
ATOM 1035 C CA . ALA A 1 127 ? 18.701 8.802 -13.726 1.00 88.94 127 ALA A CA 1
ATOM 1036 C C . ALA A 1 127 ? 20.212 9.065 -13.762 1.00 88.94 127 ALA A C 1
ATOM 1038 O O . ALA A 1 127 ? 20.681 10.193 -13.579 1.00 88.94 127 ALA A O 1
ATOM 1039 N N . ASP A 1 128 ? 20.992 8.016 -13.996 1.00 84.81 128 ASP A N 1
ATOM 1040 C CA . ASP A 1 128 ? 22.429 8.108 -14.237 1.00 84.81 128 ASP A CA 1
ATOM 1041 C C . ASP A 1 128 ? 22.794 7.403 -15.529 1.00 84.81 128 ASP A C 1
ATOM 1043 O O . ASP A 1 128 ? 22.814 6.172 -15.553 1.00 84.81 128 ASP A O 1
ATOM 1047 N N . ALA A 1 129 ? 23.074 8.192 -16.572 1.00 82.38 129 ALA A N 1
ATOM 1048 C CA . ALA A 1 129 ? 23.310 7.733 -17.938 1.00 82.38 129 ALA A CA 1
ATOM 1049 C C . ALA A 1 129 ? 22.285 6.667 -18.355 1.00 82.38 129 ALA A C 1
ATOM 1051 O O . ALA A 1 129 ? 21.192 7.005 -18.800 1.00 82.38 129 ALA A O 1
ATOM 1052 N N . ASP A 1 130 ? 22.618 5.397 -18.123 1.00 88.12 130 ASP A N 1
ATOM 1053 C CA . ASP A 1 130 ? 21.826 4.255 -18.539 1.00 88.12 130 ASP A CA 1
ATOM 1054 C C . ASP A 1 130 ? 20.867 3.655 -17.494 1.00 88.12 130 ASP A C 1
ATOM 1056 O O . ASP A 1 130 ? 20.157 2.700 -17.813 1.00 88.12 130 ASP A O 1
ATOM 1060 N N . HIS A 1 131 ? 20.809 4.191 -16.271 1.00 91.31 131 HIS A N 1
ATOM 1061 C CA . HIS A 1 131 ? 20.133 3.543 -15.138 1.00 91.31 131 HIS A CA 1
ATOM 1062 C C . HIS A 1 131 ? 19.198 4.477 -14.362 1.00 91.31 131 HIS A C 1
ATOM 1064 O O . HIS A 1 131 ? 19.411 5.686 -14.298 1.00 91.31 131 HIS A O 1
ATOM 1070 N N . PHE A 1 132 ? 18.205 3.899 -13.680 1.00 94.38 132 PHE A N 1
ATOM 1071 C CA . PHE A 1 132 ? 17.457 4.592 -12.628 1.00 94.38 132 PHE A CA 1
ATOM 1072 C C . PHE A 1 132 ? 18.332 4.723 -11.381 1.00 94.38 132 PHE A C 1
ATOM 1074 O O . PHE A 1 132 ? 18.845 3.721 -10.870 1.00 94.38 132 PHE A O 1
ATOM 1081 N N . ARG A 1 133 ? 18.492 5.943 -10.867 1.00 93.38 133 ARG A N 1
ATOM 1082 C CA . ARG A 1 133 ? 19.284 6.186 -9.660 1.00 93.38 133 ARG A CA 1
ATOM 1083 C C . ARG A 1 133 ? 18.371 6.120 -8.440 1.00 93.38 133 ARG A C 1
ATOM 1085 O O . ARG A 1 133 ? 17.356 6.806 -8.370 1.00 93.38 133 ARG A O 1
ATOM 1092 N N . VAL A 1 134 ? 18.732 5.289 -7.465 1.00 93.19 134 VAL A N 1
ATOM 1093 C CA . VAL A 1 134 ? 18.007 5.154 -6.193 1.00 93.19 134 VAL A CA 1
ATOM 1094 C C . VAL A 1 134 ? 18.982 5.190 -5.016 1.00 93.19 134 VAL A C 1
ATOM 1096 O O . VAL A 1 134 ? 20.155 4.839 -5.186 1.00 93.19 134 VAL A O 1
ATOM 1099 N N . PRO A 1 135 ? 18.537 5.591 -3.810 1.00 91.69 135 PRO A N 1
ATOM 1100 C CA . PRO A 1 135 ? 19.356 5.478 -2.612 1.00 91.69 135 PRO A CA 1
ATOM 1101 C C . PRO A 1 135 ? 19.831 4.039 -2.410 1.00 91.69 135 PRO A C 1
ATOM 1103 O O . PRO A 1 135 ? 19.078 3.084 -2.605 1.00 91.69 135 PRO A O 1
ATOM 1106 N N . LYS A 1 136 ? 21.089 3.886 -1.995 1.00 92.44 136 LYS A N 1
ATOM 1107 C CA . LYS A 1 136 ? 21.656 2.572 -1.699 1.00 92.44 136 LYS A CA 1
ATOM 1108 C C . LYS A 1 136 ? 20.859 1.911 -0.572 1.00 92.44 136 LYS A C 1
ATOM 1110 O O . LYS A 1 136 ? 20.695 2.500 0.493 1.00 92.44 136 LYS A O 1
ATOM 1115 N N . VAL A 1 137 ? 20.416 0.676 -0.796 1.00 87.69 137 VAL A N 1
ATOM 1116 C CA . VAL A 1 137 ? 19.837 -0.164 0.257 1.00 87.69 137 VAL A CA 1
ATOM 1117 C C . VAL A 1 137 ? 20.985 -0.659 1.139 1.00 87.69 137 VAL A C 1
ATOM 1119 O O . VAL A 1 137 ? 21.917 -1.298 0.648 1.00 87.69 137 VAL A O 1
ATOM 1122 N N . ILE A 1 138 ? 20.958 -0.293 2.417 1.00 79.62 138 ILE A N 1
ATOM 1123 C CA . ILE A 1 138 ? 21.925 -0.704 3.442 1.00 79.62 138 ILE A CA 1
ATOM 1124 C C . ILE A 1 138 ? 21.102 -1.296 4.591 1.00 79.62 138 ILE A C 1
ATOM 1126 O O . ILE A 1 138 ? 20.065 -0.723 4.931 1.00 79.62 138 ILE A O 1
ATOM 1130 N N . GLU A 1 139 ? 21.538 -2.438 5.126 1.00 54.75 139 GLU A N 1
ATOM 1131 C CA . GLU A 1 139 ? 20.973 -3.076 6.329 1.00 54.75 139 GLU A CA 1
ATOM 1132 C C . GLU A 1 139 ? 21.612 -2.530 7.609 1.00 54.75 139 GLU A C 1
ATOM 1134 O O . GLU A 1 139 ? 22.850 -2.319 7.608 1.00 54.75 139 GLU A O 1
#